Protein AF-A0A960DSW2-F1 (afdb_monomer_lite)

Secondary structure (DSSP, 8-state):
-PPEEEEEEEEEEEETTEEEEEEEEEEEETT-------STT--

Sequence (43 aa):
MAEVVAAVRGLH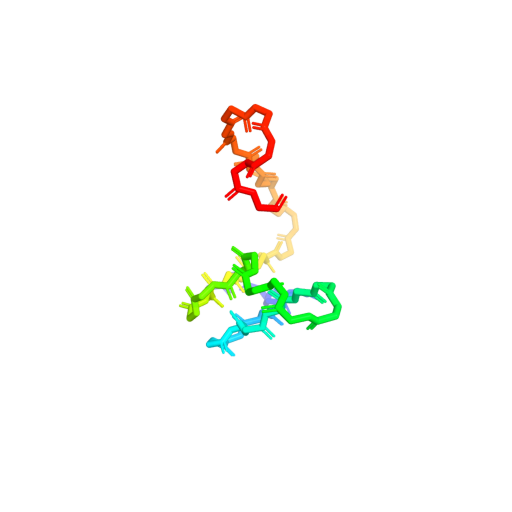AGYGDVAVLRDVSLSVGAGEVVALLGPNGAG

pLDDT: mean 95.37, std 5.49, range [65.94, 98.25]

Foldseek 3Di:
DAAWPDWDAQDFDDDDPDTQDGGDIDTAGDVDDDDDDDPPSND

Radius of gyration: 12.69 Å; chains: 1; bounding box: 27×17×33 Å

Structure (mmCIF, N/CA/C/O backbone):
data_AF-A0A960DSW2-F1
#
_entry.id   AF-A0A960DSW2-F1
#
loop_
_atom_site.group_PDB
_atom_site.id
_atom_site.type_symbol
_atom_site.label_atom_id
_atom_site.label_alt_id
_atom_site.label_comp_id
_atom_site.label_asym_id
_atom_site.label_entity_id
_atom_site.label_seq_id
_atom_site.pdbx_PDB_ins_code
_atom_site.Cartn_x
_atom_site.Cartn_y
_atom_site.Cartn_z
_atom_site.occupancy
_atom_site.B_iso_or_equiv
_atom_site.auth_seq_id
_atom_site.auth_comp_id
_atom_site.auth_asym_id
_atom_site.auth_atom_id
_atom_site.pdbx_PDB_model_num
ATOM 1 N N . MET A 1 1 ? -12.417 -12.613 14.607 1.00 65.94 1 MET A N 1
ATOM 2 C CA . MET A 1 1 ? -11.521 -11.913 13.661 1.00 65.94 1 MET A CA 1
ATOM 3 C C . MET A 1 1 ? -12.154 -10.567 13.371 1.00 65.94 1 MET A C 1
ATOM 5 O O . MET A 1 1 ? -13.372 -10.548 13.241 1.00 65.94 1 MET A O 1
ATOM 9 N N . ALA A 1 2 ? -11.388 -9.472 13.362 1.00 79.62 2 ALA A N 1
ATOM 10 C CA . ALA A 1 2 ? -11.935 -8.159 13.014 1.00 79.62 2 ALA A CA 1
ATOM 11 C C . ALA A 1 2 ? -12.512 -8.196 11.588 1.00 79.62 2 ALA A C 1
ATOM 13 O O . ALA A 1 2 ? -11.992 -8.915 10.733 1.00 79.62 2 ALA A O 1
ATOM 14 N N . GLU A 1 3 ? -13.603 -7.468 11.355 1.00 95.75 3 GLU A N 1
ATOM 15 C CA . GLU A 1 3 ? -14.187 -7.309 10.021 1.00 95.75 3 GLU A CA 1
ATOM 16 C C . GLU A 1 3 ? -13.140 -6.711 9.078 1.00 95.75 3 GLU A C 1
ATOM 18 O O . GLU A 1 3 ? -12.510 -5.714 9.418 1.00 95.75 3 GLU A O 1
ATOM 23 N N . VAL A 1 4 ? -12.918 -7.319 7.912 1.00 97.06 4 VAL A N 1
ATOM 24 C CA . VAL A 1 4 ? -11.990 -6.771 6.915 1.00 97.06 4 VAL A CA 1
ATOM 25 C C . VAL A 1 4 ? -12.678 -5.620 6.196 1.00 97.06 4 VAL A C 1
ATOM 27 O O . VAL A 1 4 ? -13.698 -5.829 5.544 1.00 97.06 4 VAL A O 1
ATOM 30 N N . VAL A 1 5 ? -12.093 -4.428 6.278 1.00 97.69 5 VAL A N 1
ATOM 31 C CA . VAL A 1 5 ? -12.634 -3.213 5.649 1.00 97.69 5 VAL A CA 1
ATOM 32 C C . VAL A 1 5 ? -11.946 -2.884 4.324 1.00 97.69 5 VAL A C 1
ATOM 34 O O . VAL A 1 5 ? -12.536 -2.225 3.473 1.00 97.69 5 VAL A O 1
ATOM 37 N N . ALA A 1 6 ? -10.718 -3.368 4.116 1.00 97.31 6 ALA A N 1
ATOM 38 C CA . ALA A 1 6 ? -10.002 -3.25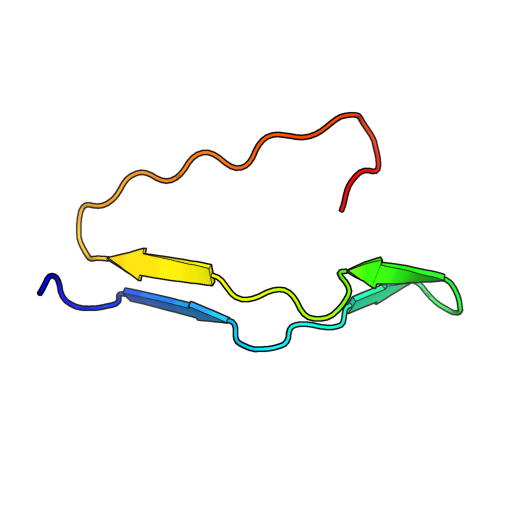6 2.848 1.00 97.31 6 ALA A CA 1
ATOM 39 C C . ALA A 1 6 ? -9.139 -4.497 2.602 1.00 97.31 6 ALA A C 1
ATOM 41 O O . ALA A 1 6 ? -8.524 -5.025 3.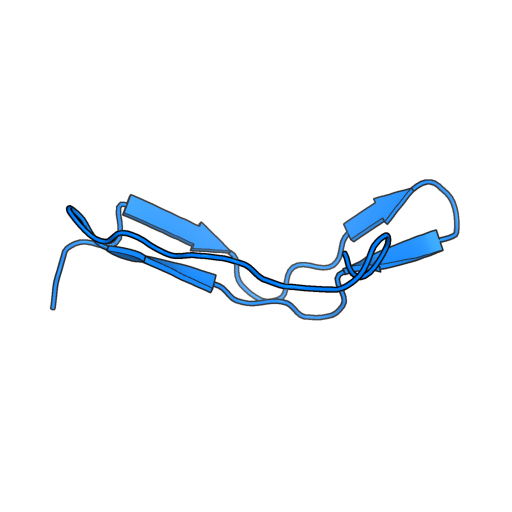529 1.00 97.31 6 ALA A O 1
ATOM 42 N N . ALA A 1 7 ? -9.067 -4.962 1.353 1.00 97.62 7 ALA A N 1
ATOM 43 C CA . ALA A 1 7 ? -8.183 -6.058 0.977 1.00 97.62 7 ALA A CA 1
ATOM 44 C C . ALA A 1 7 ? -7.754 -5.997 -0.491 1.00 97.62 7 ALA A C 1
ATOM 46 O O . ALA A 1 7 ? -8.539 -5.637 -1.367 1.00 97.62 7 ALA A O 1
ATOM 47 N N . VAL A 1 8 ? -6.526 -6.440 -0.749 1.00 97.81 8 VAL A N 1
ATOM 48 C CA . VAL A 1 8 ? -5.990 -6.770 -2.074 1.00 97.81 8 VAL A CA 1
ATOM 49 C C . VAL A 1 8 ? -5.361 -8.162 -2.023 1.00 97.81 8 VAL A C 1
ATOM 51 O O . VAL A 1 8 ? -4.818 -8.571 -0.995 1.00 97.81 8 VAL A O 1
ATOM 54 N N . ARG A 1 9 ? -5.456 -8.916 -3.120 1.00 98.06 9 ARG A N 1
ATOM 55 C CA . ARG A 1 9 ? -4.892 -10.267 -3.247 1.00 98.06 9 ARG A CA 1
ATOM 56 C C . ARG A 1 9 ? -4.184 -10.384 -4.587 1.00 98.06 9 ARG A C 1
ATOM 58 O O . ARG A 1 9 ? -4.798 -10.088 -5.608 1.00 98.06 9 ARG A O 1
ATOM 65 N N . GLY A 1 10 ? -2.924 -10.808 -4.565 1.00 98.25 10 GLY A N 1
ATOM 66 C CA . GLY A 1 10 ? -2.104 -10.989 -5.765 1.00 98.25 10 GLY A CA 1
ATOM 67 C C . GLY A 1 10 ? -2.000 -9.738 -6.641 1.00 98.25 10 GLY A C 1
ATOM 68 O O . GLY A 1 10 ? -2.055 -9.823 -7.868 1.00 98.25 10 GLY A O 1
ATOM 69 N N . LEU A 1 11 ? -1.905 -8.560 -6.020 1.00 97.75 11 LEU A N 1
ATOM 70 C CA . LEU A 1 11 ? -1.827 -7.281 -6.712 1.00 97.75 11 LEU A CA 1
ATOM 71 C C . LEU A 1 11 ? -0.547 -7.210 -7.547 1.00 97.75 11 LEU A C 1
ATOM 73 O O . LEU A 1 11 ? 0.566 -7.240 -7.021 1.00 97.75 11 LEU A O 1
ATOM 77 N N . HIS A 1 12 ? -0.749 -7.061 -8.851 1.00 97.75 12 HIS A N 1
ATOM 78 C CA . HIS A 1 12 ? 0.275 -6.705 -9.818 1.00 97.75 12 HIS A CA 1
ATOM 79 C C . HIS A 1 12 ? -0.071 -5.326 -10.367 1.00 97.75 12 HIS A C 1
ATOM 81 O O . HIS A 1 12 ? -1.176 -5.122 -10.872 1.00 97.75 12 HIS A O 1
ATOM 87 N N . ALA A 1 13 ? 0.846 -4.373 -10.234 1.00 96.94 13 ALA A N 1
ATOM 88 C CA . ALA A 1 13 ? 0.612 -2.994 -10.648 1.00 96.94 13 ALA A CA 1
ATOM 89 C C . ALA A 1 13 ? 1.906 -2.335 -11.119 1.00 96.94 13 ALA A C 1
ATOM 91 O O . ALA A 1 13 ? 3.006 -2.732 -10.732 1.00 96.94 13 ALA A O 1
ATOM 92 N N . GLY A 1 14 ? 1.776 -1.325 -11.969 1.00 96.25 14 GLY A N 1
ATOM 93 C CA . GLY A 1 14 ? 2.912 -0.672 -12.593 1.00 96.25 14 GLY A CA 1
ATOM 94 C C . GLY A 1 14 ? 2.507 0.466 -13.518 1.00 96.25 14 GLY A C 1
ATOM 95 O O . GLY A 1 14 ? 1.318 0.707 -13.729 1.00 96.25 14 GLY A O 1
ATOM 96 N N . TYR A 1 15 ? 3.505 1.148 -14.072 1.00 95.44 15 TYR A N 1
ATOM 97 C CA . TYR A 1 15 ? 3.323 2.253 -15.013 1.00 95.44 15 TYR A CA 1
ATOM 98 C C . TYR A 1 15 ? 3.995 1.917 -16.342 1.00 95.44 15 TYR A C 1
ATOM 100 O O . TYR A 1 15 ? 5.201 1.670 -16.385 1.00 95.44 15 TYR A O 1
ATOM 108 N N . GLY A 1 16 ? 3.219 1.927 -17.430 1.00 95.06 16 GLY A N 1
ATOM 109 C CA . GLY A 1 16 ? 3.698 1.496 -18.744 1.00 95.06 16 GLY A CA 1
ATOM 110 C C . GLY A 1 16 ? 4.257 0.074 -18.680 1.00 95.06 16 GLY A C 1
ATOM 111 O O . GLY A 1 16 ? 3.599 -0.830 -18.171 1.00 95.06 16 GLY A O 1
ATOM 112 N N . ASP A 1 17 ? 5.498 -0.090 -19.133 1.00 94.19 17 ASP A N 1
ATOM 113 C CA . ASP A 1 17 ? 6.191 -1.383 -19.144 1.00 94.19 17 ASP A CA 1
ATOM 114 C C . ASP A 1 17 ? 6.854 -1.739 -17.798 1.00 94.19 17 ASP A C 1
ATOM 116 O O . ASP A 1 17 ? 7.447 -2.810 -17.646 1.00 94.19 17 ASP A O 1
ATOM 120 N N . VAL A 1 18 ? 6.783 -0.854 -16.796 1.00 95.00 18 VAL A N 1
ATOM 121 C CA . VAL A 1 18 ? 7.448 -1.053 -15.504 1.00 95.00 18 VAL A CA 1
ATOM 122 C C . VAL A 1 18 ? 6.492 -1.696 -14.507 1.00 95.00 18 VAL A C 1
ATOM 124 O O . VAL A 1 18 ? 5.591 -1.040 -13.989 1.00 95.00 18 VAL A O 1
ATOM 127 N N . ALA A 1 19 ? 6.738 -2.966 -14.175 1.00 95.75 19 ALA A N 1
ATOM 128 C CA . ALA A 1 19 ? 6.073 -3.654 -13.069 1.00 95.75 19 ALA A CA 1
ATOM 129 C C . ALA A 1 19 ? 6.676 -3.231 -11.719 1.00 95.75 19 ALA A C 1
ATOM 131 O O . ALA A 1 19 ? 7.832 -3.563 -11.419 1.00 95.75 19 ALA A O 1
ATOM 132 N N . VAL A 1 20 ? 5.871 -2.529 -10.921 1.00 97.00 20 VAL A N 1
ATOM 133 C CA . VAL A 1 20 ? 6.255 -1.951 -9.628 1.00 97.00 20 VAL A CA 1
ATOM 134 C C . VAL A 1 20 ? 5.841 -2.875 -8.477 1.00 97.00 20 VAL A C 1
ATOM 136 O O . VAL A 1 20 ? 6.690 -3.302 -7.701 1.00 97.00 20 VAL A O 1
ATOM 139 N N . LEU A 1 21 ? 4.570 -3.281 -8.422 1.00 97.81 21 LEU A N 1
ATOM 140 C CA . LEU A 1 21 ? 4.061 -4.269 -7.466 1.00 97.81 21 LEU A CA 1
ATOM 141 C C . LEU A 1 21 ? 3.970 -5.649 -8.115 1.00 97.81 21 LEU A C 1
ATOM 143 O O . LEU A 1 21 ? 3.517 -5.783 -9.256 1.00 97.81 21 LEU A O 1
ATOM 147 N N . ARG A 1 22 ? 4.392 -6.679 -7.378 1.00 97.19 22 ARG A N 1
ATOM 148 C CA . ARG A 1 22 ? 4.436 -8.073 -7.837 1.00 97.19 22 ARG A CA 1
ATOM 149 C C . ARG A 1 22 ? 3.825 -8.965 -6.768 1.00 97.19 22 ARG A C 1
ATOM 151 O O . ARG A 1 22 ? 4.380 -9.068 -5.680 1.00 97.19 22 ARG A O 1
ATOM 158 N N . ASP A 1 23 ? 2.692 -9.574 -7.096 1.00 98.00 23 ASP A N 1
ATOM 159 C CA . ASP A 1 23 ? 1.971 -10.535 -6.259 1.00 98.00 23 ASP A CA 1
ATOM 160 C C . ASP A 1 23 ? 1.739 -10.093 -4.799 1.00 98.00 23 ASP A C 1
ATOM 162 O O . ASP A 1 23 ? 1.917 -10.851 -3.846 1.00 98.00 23 ASP A O 1
ATOM 166 N N . VAL A 1 24 ? 1.337 -8.834 -4.596 1.00 97.69 24 VAL A N 1
ATOM 167 C CA . VAL A 1 24 ? 1.172 -8.273 -3.246 1.00 97.69 24 VAL A CA 1
ATOM 168 C C . VAL A 1 24 ? -0.220 -8.575 -2.690 1.00 97.69 24 VAL A C 1
ATOM 170 O O . VAL A 1 24 ? -1.238 -8.308 -3.327 1.00 97.69 24 VAL A O 1
ATOM 173 N N . SER A 1 25 ? -0.283 -9.087 -1.463 1.00 98.06 25 SER A N 1
ATOM 174 C CA . SER A 1 25 ? -1.541 -9.298 -0.739 1.00 98.06 25 SER A CA 1
ATOM 175 C C . SER A 1 25 ? -1.523 -8.553 0.593 1.00 98.06 25 SER A C 1
ATOM 177 O O . SER A 1 25 ? -0.555 -8.650 1.342 1.00 98.06 25 SER A O 1
ATOM 179 N N . LEU A 1 26 ? -2.597 -7.820 0.888 1.00 97.06 26 LEU A N 1
ATOM 180 C CA . LEU A 1 26 ? -2.772 -7.046 2.120 1.00 97.06 26 LEU A CA 1
ATOM 181 C C . LEU A 1 26 ? -4.250 -7.057 2.515 1.00 97.06 26 LEU A C 1
ATOM 183 O O . LEU A 1 26 ? -5.124 -6.955 1.657 1.00 97.06 26 LEU A O 1
ATOM 187 N N . SER A 1 27 ? -4.532 -7.129 3.810 1.00 97.50 27 SER A N 1
ATOM 188 C CA . SER A 1 27 ? -5.863 -6.896 4.372 1.00 97.50 27 SER A CA 1
ATOM 189 C C . SER A 1 27 ? -5.761 -5.952 5.559 1.00 97.50 27 SER A C 1
ATOM 191 O O . SER A 1 27 ? -4.813 -6.065 6.329 1.00 97.50 27 SER A O 1
ATOM 193 N N . VAL A 1 28 ? -6.746 -5.073 5.713 1.00 97.56 28 VAL A N 1
ATOM 194 C CA . VAL A 1 28 ? -6.872 -4.154 6.845 1.00 97.56 28 VAL A CA 1
ATOM 195 C C . VAL A 1 28 ? -8.209 -4.417 7.530 1.00 97.56 28 VAL A C 1
ATOM 197 O O . VAL A 1 28 ? -9.262 -4.406 6.879 1.00 97.56 28 VAL A O 1
ATOM 200 N N . GLY A 1 29 ? -8.161 -4.693 8.829 1.00 98.12 29 GLY A N 1
ATOM 201 C CA . GLY A 1 29 ? -9.322 -4.889 9.688 1.00 98.12 29 GLY A CA 1
ATOM 202 C C . GLY A 1 29 ? -9.927 -3.581 10.204 1.00 98.12 29 GLY A C 1
ATOM 203 O O . GLY A 1 29 ? -9.279 -2.536 10.253 1.00 98.12 29 GLY A O 1
ATOM 204 N N . ALA A 1 30 ? -11.189 -3.628 10.625 1.00 97.75 30 ALA A N 1
ATOM 205 C CA . ALA A 1 30 ? -11.872 -2.505 11.255 1.00 97.75 30 ALA A CA 1
ATOM 206 C C . ALA A 1 30 ? -11.124 -2.059 12.525 1.00 97.75 30 ALA A C 1
ATOM 208 O O . ALA A 1 30 ? -10.897 -2.857 13.436 1.00 97.75 30 ALA A O 1
ATOM 209 N N . GLY A 1 31 ? -10.747 -0.778 12.578 1.00 96.75 31 GLY A N 1
ATOM 210 C CA . GLY A 1 31 ? -9.975 -0.197 13.683 1.00 96.75 31 GLY A CA 1
ATOM 211 C C . GLY A 1 31 ? -8.475 -0.519 13.665 1.00 96.75 31 GLY A C 1
ATOM 212 O O . GLY A 1 31 ? -7.763 -0.106 14.579 1.00 96.75 31 GLY A O 1
ATOM 213 N N . GLU A 1 32 ? -7.983 -1.235 12.650 1.00 97.25 32 GLU A N 1
ATOM 214 C CA . GLU A 1 32 ? -6.564 -1.551 12.492 1.00 97.25 32 GLU A CA 1
ATOM 215 C C . GLU A 1 32 ? -5.792 -0.371 11.886 1.00 97.25 32 GLU A C 1
ATOM 217 O O . GLU A 1 32 ? -6.236 0.265 10.928 1.00 97.25 32 GLU A O 1
ATOM 222 N N . VAL A 1 33 ? -4.602 -0.101 12.429 1.00 96.06 33 VAL A N 1
ATOM 223 C CA . VAL A 1 33 ? -3.647 0.861 11.870 1.00 96.06 33 VAL A CA 1
ATOM 224 C C . VAL A 1 33 ? -2.467 0.084 11.302 1.00 96.06 33 VAL A C 1
ATOM 226 O O . VAL A 1 33 ? -1.719 -0.545 12.047 1.00 96.06 33 VAL A O 1
ATOM 229 N N . VAL A 1 34 ? -2.291 0.153 9.982 1.00 95.88 34 VAL A N 1
ATOM 230 C CA . VAL A 1 34 ? -1.199 -0.516 9.265 1.00 95.88 34 VAL A CA 1
ATOM 231 C C . VAL A 1 34 ? -0.219 0.528 8.742 1.00 95.88 34 VAL A C 1
ATOM 233 O O . VAL A 1 34 ? -0.613 1.469 8.056 1.00 95.88 34 VAL A O 1
ATOM 236 N N . ALA A 1 35 ? 1.067 0.347 9.039 1.00 96.69 35 ALA A N 1
ATOM 237 C CA . ALA A 1 35 ? 2.147 1.132 8.454 1.00 96.69 35 ALA A CA 1
ATOM 238 C C . ALA A 1 35 ? 2.843 0.316 7.357 1.00 96.69 35 ALA A C 1
ATOM 240 O O . ALA A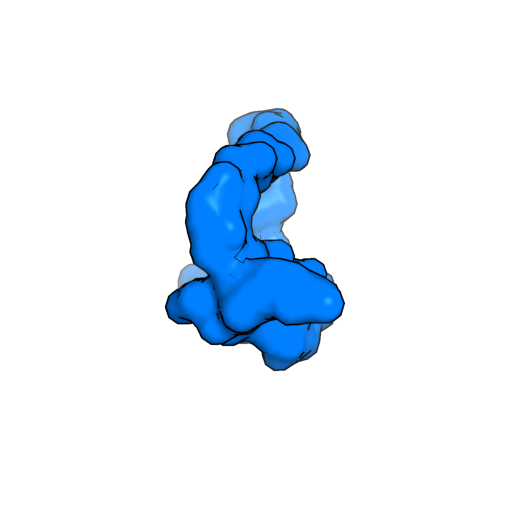 1 35 ? 3.326 -0.786 7.612 1.00 96.69 35 ALA A O 1
ATOM 241 N N . LEU A 1 36 ? 2.914 0.869 6.145 1.00 94.62 36 LEU A N 1
ATOM 242 C CA . LEU A 1 36 ? 3.705 0.319 5.044 1.00 94.62 36 LEU A CA 1
ATOM 243 C C . LEU A 1 36 ? 5.034 1.072 4.978 1.00 94.62 36 LEU A C 1
ATOM 245 O O . LEU A 1 36 ? 5.046 2.296 4.857 1.00 94.62 36 LEU A O 1
ATOM 249 N N . LEU A 1 37 ? 6.148 0.347 5.084 1.00 95.94 37 LEU A N 1
ATOM 250 C CA . LEU A 1 37 ? 7.493 0.918 5.077 1.00 95.94 37 LEU A CA 1
ATOM 251 C C . LEU A 1 37 ? 8.300 0.382 3.898 1.00 95.94 37 LEU A C 1
ATOM 253 O O . LEU A 1 37 ? 8.224 -0.798 3.562 1.00 95.94 37 LEU A O 1
ATOM 257 N N . GLY A 1 38 ? 9.130 1.247 3.325 1.00 95.94 38 GLY A N 1
ATOM 258 C CA . GLY A 1 38 ? 10.076 0.893 2.277 1.00 95.94 38 GLY A CA 1
ATOM 259 C C . GLY A 1 38 ? 10.947 2.088 1.885 1.00 95.94 38 GLY A C 1
ATOM 260 O O . GLY A 1 38 ? 10.600 3.228 2.203 1.00 95.94 38 GLY A O 1
ATOM 261 N N . PRO A 1 39 ? 12.096 1.853 1.228 1.00 97.25 39 PRO A N 1
ATOM 262 C CA . PRO A 1 39 ? 12.884 2.925 0.630 1.00 97.25 39 PRO A CA 1
ATOM 263 C C . PRO A 1 39 ? 12.112 3.622 -0.503 1.00 97.25 39 PRO A C 1
ATOM 265 O O . PRO A 1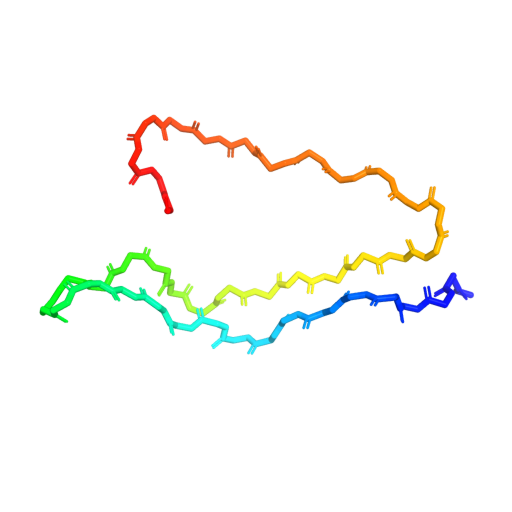 39 ? 11.122 3.104 -1.020 1.00 97.25 39 PRO A O 1
ATOM 268 N N . ASN A 1 40 ? 12.598 4.789 -0.928 1.00 96.38 40 ASN A N 1
ATOM 269 C CA . ASN A 1 40 ? 12.043 5.498 -2.082 1.00 96.38 40 ASN A CA 1
ATOM 270 C C . ASN A 1 40 ? 12.006 4.578 -3.314 1.00 96.38 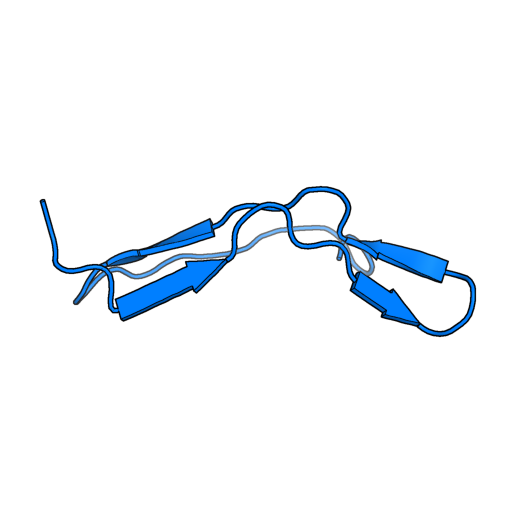40 ASN A C 1
ATOM 272 O O . ASN A 1 40 ? 13.033 4.021 -3.701 1.00 96.38 40 ASN A O 1
ATOM 276 N N . GLY A 1 41 ? 10.824 4.442 -3.924 1.00 92.81 41 GLY A N 1
ATOM 277 C CA . GLY A 1 41 ? 10.602 3.602 -5.105 1.00 92.81 41 GLY A CA 1
ATOM 278 C C . GLY A 1 41 ? 10.426 2.101 -4.833 1.00 92.81 41 GLY A C 1
ATOM 279 O O . GLY A 1 41 ? 10.494 1.322 -5.778 1.00 92.81 41 GLY A O 1
ATOM 280 N N . ALA A 1 42 ? 10.218 1.673 -3.581 1.00 93.62 42 ALA A N 1
ATOM 281 C CA . ALA A 1 42 ? 10.001 0.260 -3.233 1.00 93.62 42 ALA A CA 1
ATOM 282 C C . ALA A 1 42 ? 8.665 -0.333 -3.719 1.00 93.62 42 ALA A C 1
ATOM 284 O O . ALA A 1 42 ? 8.503 -1.553 -3.709 1.00 93.62 42 ALA A O 1
ATOM 285 N N . GLY A 1 43 ? 7.716 0.517 -4.103 1.00 88.56 43 GLY A N 1
ATOM 286 C CA . GLY A 1 43 ? 6.376 0.151 -4.541 1.00 88.56 43 GLY A CA 1
ATOM 287 C C . GLY A 1 43 ? 5.626 1.355 -5.082 1.00 88.56 43 GLY A C 1
ATOM 288 O O . GLY A 1 43 ? 6.016 2.491 -4.729 1.00 88.56 43 GLY A O 1
#